Protein AF-A0A7S1G049-F1 (afdb_monomer_lite)

Foldseek 3Di:
DKDKDKFKAQDLVCLVVRLVVVVVDPCSVVQSVVVNVVVVVCVVVVFGKIKMKMKIKDWDDKDFDPPVPDDDDPVLVVCVVVVVPVVSCVVANPDDDGMDTDMDMDMDMDMDGDDPPCVVVVVVVVCVSVCVVPDPDDDDDPDDDDDDDDDDD

Secondary structure (DSSP, 8-state):
-EEEEEEEE--HHHHHHHHHTTTT-TTHHHHHHHHHHHHHHHHHTT--EEEEEEEEEEEEEEEE--TTT----HHHHHHHHTT-HHHHHHHH-S----EEEEEEEEEEEEEEE--TTTHHHHHHHHHHHHHTTS-------------------

p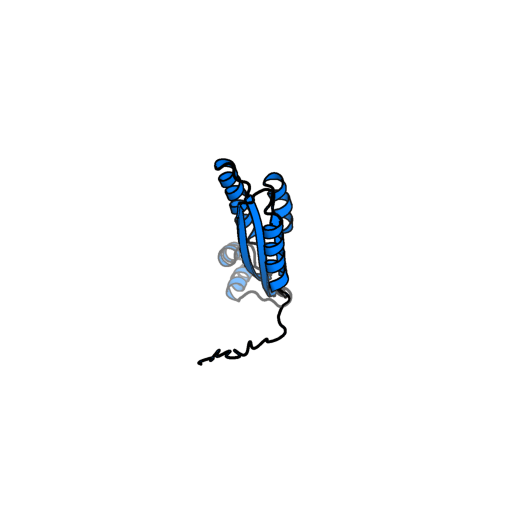LDDT: mean 80.15, std 16.91, range [36.94, 96.69]

Structure (mmCIF, N/CA/C/O backbone):
data_AF-A0A7S1G049-F1
#
_entry.id   AF-A0A7S1G049-F1
#
loop_
_atom_site.group_PDB
_atom_site.id
_atom_site.type_symbol
_atom_site.label_atom_id
_atom_site.label_alt_id
_atom_site.label_comp_id
_atom_site.label_asym_id
_atom_site.label_entity_id
_atom_site.label_seq_id
_atom_site.pdbx_PDB_ins_code
_atom_site.Cartn_x
_atom_site.Cartn_y
_atom_site.Cartn_z
_atom_site.occupancy
_atom_site.B_iso_or_equiv
_atom_site.auth_seq_id
_atom_site.auth_comp_id
_atom_site.auth_asym_id
_atom_site.auth_atom_id
_atom_site.pdbx_PDB_model_num
ATOM 1 N N . ASP A 1 1 ? -13.198 -10.342 -5.292 1.00 62.69 1 ASP A N 1
ATOM 2 C CA . ASP A 1 1 ? -12.666 -9.161 -5.978 1.00 62.69 1 ASP A CA 1
ATOM 3 C C . ASP A 1 1 ? -11.174 -9.091 -5.820 1.00 62.69 1 ASP A C 1
ATOM 5 O O . ASP A 1 1 ? -10.670 -9.205 -4.706 1.00 62.69 1 ASP A O 1
ATOM 9 N N . TYR A 1 2 ? -10.504 -8.966 -6.955 1.00 69.44 2 TYR A N 1
ATOM 10 C CA . TYR A 1 2 ? -9.083 -8.687 -7.055 1.00 69.44 2 TYR A CA 1
ATOM 11 C C . TYR A 1 2 ? -8.972 -7.311 -7.698 1.00 69.44 2 TYR A C 1
ATOM 13 O O . TYR A 1 2 ? -9.591 -7.079 -8.734 1.00 69.44 2 TYR A O 1
ATOM 21 N N . ASP A 1 3 ? -8.232 -6.409 -7.070 1.00 79.38 3 ASP A N 1
ATOM 22 C CA . ASP A 1 3 ? -7.898 -5.122 -7.669 1.00 79.38 3 ASP A CA 1
ATOM 23 C C . ASP A 1 3 ? -6.543 -5.277 -8.362 1.00 79.38 3 ASP A C 1
ATOM 25 O O . ASP A 1 3 ? -5.562 -5.695 -7.737 1.00 79.38 3 ASP A O 1
ATOM 29 N N . TYR A 1 4 ? -6.525 -5.037 -9.670 1.00 82.94 4 TYR A N 1
ATOM 30 C CA . TYR A 1 4 ? -5.343 -5.164 -10.510 1.00 82.94 4 TYR A CA 1
ATOM 31 C C . TYR A 1 4 ? -4.965 -3.786 -11.033 1.00 82.94 4 TYR A C 1
ATOM 33 O O . TYR A 1 4 ? -5.777 -3.096 -11.648 1.00 82.94 4 TYR A O 1
ATOM 41 N N . THR A 1 5 ? -3.720 -3.383 -10.808 1.00 85.81 5 THR A N 1
ATOM 42 C CA . THR A 1 5 ? -3.206 -2.104 -11.294 1.00 85.81 5 THR A CA 1
ATOM 43 C C . THR A 1 5 ? -1.879 -2.307 -12.004 1.00 85.81 5 THR A C 1
ATOM 45 O O . THR A 1 5 ? -0.928 -2.806 -11.405 1.00 85.81 5 THR A O 1
ATOM 48 N N . LEU A 1 6 ? -1.805 -1.867 -13.260 1.00 86.25 6 LEU A N 1
ATOM 49 C CA . LEU A 1 6 ? -0.575 -1.784 -14.040 1.00 86.25 6 LEU A CA 1
ATOM 50 C C . LEU A 1 6 ? -0.186 -0.314 -14.203 1.00 86.25 6 LEU A C 1
ATOM 52 O O . LEU A 1 6 ? -1.024 0.526 -14.534 1.00 86.25 6 LEU A O 1
ATOM 56 N N . LEU A 1 7 ? 1.085 -0.002 -13.981 1.00 87.31 7 LEU A N 1
ATOM 57 C CA . LEU A 1 7 ? 1.612 1.348 -14.104 1.00 87.31 7 LEU A CA 1
ATOM 58 C C . LEU A 1 7 ? 2.969 1.318 -14.809 1.00 87.31 7 LEU A C 1
ATOM 60 O O . LEU A 1 7 ? 3.885 0.595 -14.417 1.00 87.31 7 LEU A O 1
ATOM 64 N N . LYS A 1 8 ? 3.096 2.135 -15.850 1.00 87.19 8 LYS A N 1
ATOM 65 C CA . LYS A 1 8 ? 4.299 2.273 -16.670 1.00 87.19 8 LYS A CA 1
ATOM 66 C C . LYS A 1 8 ? 4.995 3.587 -16.348 1.00 87.19 8 LYS A C 1
ATOM 68 O O . LYS A 1 8 ? 4.377 4.647 -16.359 1.00 87.19 8 LYS A O 1
ATOM 73 N N . ILE A 1 9 ? 6.294 3.517 -16.077 1.00 86.88 9 ILE A N 1
ATOM 74 C CA . ILE A 1 9 ? 7.120 4.664 -15.707 1.00 86.88 9 ILE A CA 1
ATOM 75 C C . ILE A 1 9 ? 8.313 4.727 -16.650 1.00 86.88 9 ILE A C 1
ATOM 77 O O . ILE A 1 9 ? 9.215 3.894 -16.611 1.00 86.88 9 ILE A O 1
ATOM 81 N N . THR A 1 10 ? 8.319 5.751 -17.493 1.00 83.88 10 THR A N 1
ATOM 82 C CA . THR A 1 10 ? 9.343 5.955 -18.525 1.00 83.88 10 THR A CA 1
ATOM 83 C C . THR A 1 10 ? 10.367 7.019 -18.146 1.00 83.88 10 THR A C 1
ATOM 85 O O . THR A 1 10 ? 11.4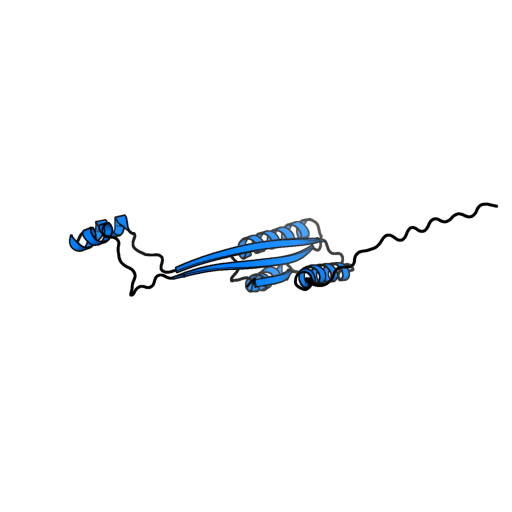30 7.087 -18.752 1.00 83.88 10 THR A O 1
ATOM 88 N N . ARG A 1 11 ? 10.066 7.872 -17.157 1.00 82.56 11 ARG A N 1
ATOM 89 C CA . ARG A 1 11 ? 10.933 8.986 -16.753 1.00 82.56 11 ARG A CA 1
ATOM 90 C C . ARG A 1 11 ? 11.007 9.116 -15.238 1.00 82.56 11 ARG A C 1
ATOM 92 O O . ARG A 1 11 ? 9.992 9.027 -14.548 1.00 82.56 11 ARG A O 1
ATOM 99 N N . ALA A 1 12 ? 12.205 9.417 -14.738 1.00 84.56 12 ALA A N 1
ATOM 100 C CA . ALA A 1 12 ? 12.449 9.660 -13.318 1.00 84.56 12 ALA A CA 1
ATOM 101 C C . ALA A 1 12 ? 11.614 10.837 -12.780 1.00 84.56 12 ALA A C 1
ATOM 103 O O . ALA A 1 12 ? 11.019 10.744 -11.710 1.00 84.56 12 ALA A O 1
ATOM 104 N N . GLU A 1 13 ? 11.510 11.921 -13.555 1.00 85.69 13 GLU A N 1
ATOM 105 C CA . GLU A 1 13 ? 10.785 13.145 -13.180 1.00 85.69 13 GLU A CA 1
ATOM 106 C C . GLU A 1 13 ? 9.285 12.903 -12.962 1.00 85.69 13 GLU A C 1
ATOM 108 O O . GLU A 1 13 ? 8.671 13.508 -12.084 1.00 85.69 13 GLU A O 1
ATOM 113 N N . THR A 1 14 ? 8.689 11.990 -13.735 1.00 85.31 14 THR A N 1
ATOM 114 C CA . THR A 1 14 ? 7.263 11.656 -13.639 1.00 85.31 14 THR A CA 1
ATOM 115 C C . THR A 1 14 ? 6.995 10.500 -12.679 1.00 85.31 14 THR A C 1
ATOM 117 O O . THR A 1 14 ? 5.845 10.294 -12.299 1.00 85.31 14 THR A O 1
ATOM 120 N N . ALA A 1 15 ? 8.026 9.772 -12.231 1.00 84.81 15 ALA A N 1
ATOM 121 C CA . ALA A 1 15 ? 7.885 8.604 -11.361 1.00 84.81 15 ALA A CA 1
ATOM 122 C C . ALA A 1 15 ? 7.115 8.923 -10.072 1.00 84.81 15 ALA A C 1
ATOM 124 O O . ALA A 1 15 ? 6.283 8.137 -9.631 1.00 84.81 15 ALA A O 1
ATOM 125 N N . GLY A 1 16 ? 7.343 10.102 -9.484 1.00 84.62 16 GLY A N 1
ATOM 126 C CA . GLY A 1 16 ? 6.627 10.531 -8.284 1.00 84.62 16 GLY A CA 1
ATOM 127 C C . GLY A 1 16 ? 5.120 10.707 -8.498 1.00 84.62 16 GLY A C 1
ATOM 128 O O . GLY A 1 16 ? 4.349 10.305 -7.631 1.00 84.62 16 GLY A O 1
ATOM 129 N N . ALA A 1 17 ? 4.717 11.282 -9.634 1.00 86.81 17 ALA A N 1
ATOM 130 C CA . ALA A 1 17 ? 3.315 11.506 -9.985 1.00 86.81 17 ALA A CA 1
ATOM 131 C C . ALA A 1 17 ? 2.620 10.209 -10.420 1.00 86.81 17 ALA A C 1
ATOM 133 O O . ALA A 1 17 ? 1.475 9.965 -10.054 1.00 86.81 17 ALA A O 1
ATOM 134 N N . GLU A 1 18 ? 3.328 9.349 -11.153 1.00 87.38 18 GLU A N 1
ATOM 135 C CA . GLU A 1 18 ? 2.822 8.037 -11.552 1.00 87.38 18 GLU A CA 1
ATOM 136 C C . GLU A 1 18 ? 2.602 7.136 -10.326 1.00 87.38 18 GLU A C 1
ATOM 138 O O . GLU A 1 18 ? 1.519 6.583 -10.156 1.00 87.38 18 GLU A O 1
ATOM 143 N N . MET A 1 19 ? 3.551 7.085 -9.386 1.00 86.81 19 MET A N 1
ATOM 144 C CA . MET A 1 19 ? 3.388 6.314 -8.144 1.00 86.81 19 MET A CA 1
ATOM 145 C C . MET A 1 19 ? 2.280 6.847 -7.223 1.00 86.81 19 MET A C 1
ATOM 147 O O . MET A 1 19 ? 1.739 6.080 -6.432 1.00 86.81 19 MET A O 1
ATOM 151 N N . ALA A 1 20 ? 1.897 8.126 -7.324 1.00 87.00 20 ALA A N 1
ATOM 152 C CA . ALA A 1 20 ? 0.766 8.667 -6.560 1.00 87.00 20 ALA A CA 1
ATOM 153 C C . ALA A 1 20 ? -0.575 8.019 -6.959 1.00 87.00 20 ALA A C 1
ATOM 155 O O . ALA A 1 20 ? -1.501 7.950 -6.157 1.00 87.00 20 ALA A O 1
ATOM 156 N N . LYS A 1 21 ? -0.675 7.436 -8.162 1.00 87.19 21 LYS A N 1
ATOM 157 C CA . LYS A 1 21 ? -1.853 6.648 -8.567 1.00 87.19 21 LYS A CA 1
ATOM 158 C C . LYS A 1 21 ? -2.021 5.366 -7.734 1.00 87.19 21 LYS A C 1
ATOM 160 O O . LYS A 1 21 ? -3.088 4.763 -7.757 1.00 87.19 21 LYS A O 1
ATOM 165 N N . LEU A 1 22 ? -0.993 4.970 -6.978 1.00 85.88 22 LEU A N 1
ATOM 166 C CA . LEU A 1 22 ? -0.955 3.784 -6.120 1.00 85.88 22 LEU A CA 1
ATOM 167 C C . LEU A 1 22 ? -1.068 4.133 -4.625 1.00 85.88 22 LEU A C 1
ATOM 169 O O . LEU A 1 22 ? -0.658 3.340 -3.786 1.00 85.88 22 LEU A O 1
ATOM 173 N N . GLU A 1 23 ? -1.617 5.296 -4.262 1.00 78.06 23 GLU A N 1
ATOM 174 C CA . GLU A 1 23 ? -1.710 5.770 -2.867 1.00 78.06 23 GLU A CA 1
ATOM 175 C C . GLU A 1 23 ? -2.391 4.793 -1.897 1.00 78.06 23 GLU A C 1
ATOM 177 O O . GLU A 1 23 ? -2.096 4.798 -0.702 1.00 78.06 23 GLU A O 1
ATOM 182 N N . SER A 1 24 ? -3.284 3.932 -2.390 1.00 80.44 24 SER A N 1
ATOM 183 C CA . SER A 1 24 ? -3.917 2.913 -1.552 1.00 80.44 24 SER A CA 1
ATOM 184 C C . SER A 1 24 ? -3.025 1.693 -1.307 1.00 80.44 24 SER A C 1
ATOM 186 O O . SER A 1 24 ? -3.328 0.919 -0.403 1.00 80.44 24 SER A O 1
ATOM 188 N N . SER A 1 25 ? -1.968 1.483 -2.095 1.00 86.69 25 SER A N 1
ATOM 189 C CA . SER A 1 25 ? -1.132 0.283 -2.040 1.00 86.69 25 SER A CA 1
ATOM 190 C C . SER A 1 25 ? -0.192 0.297 -0.839 1.00 86.69 25 SER A C 1
ATOM 192 O O . SER A 1 25 ? 0.522 1.267 -0.591 1.00 86.69 25 SER A O 1
ATOM 194 N N . ILE A 1 26 ? -0.117 -0.830 -0.133 1.00 89.25 26 ILE A N 1
ATOM 195 C CA . ILE A 1 26 ? 0.881 -1.033 0.925 1.00 89.25 26 ILE A CA 1
ATOM 196 C C . ILE A 1 26 ? 2.299 -1.232 0.363 1.00 89.25 26 ILE A C 1
ATOM 198 O O . ILE A 1 26 ? 3.277 -1.024 1.081 1.00 89.25 26 ILE A O 1
ATOM 202 N N . SER A 1 27 ? 2.431 -1.596 -0.915 1.00 91.38 27 SER A N 1
ATOM 203 C CA . SER A 1 27 ? 3.714 -1.801 -1.601 1.00 91.38 27 SER A CA 1
ATOM 204 C C . SER A 1 27 ? 4.289 -0.537 -2.255 1.00 91.38 27 SER A C 1
ATOM 206 O O . SER A 1 27 ? 5.427 -0.574 -2.729 1.00 91.38 27 SER A O 1
ATOM 208 N N . VAL A 1 28 ? 3.560 0.588 -2.268 1.00 91.31 28 VAL A N 1
ATOM 209 C CA . VAL A 1 28 ? 3.958 1.800 -3.013 1.00 91.31 28 VAL A CA 1
ATOM 210 C C . VAL A 1 28 ? 5.309 2.368 -2.577 1.00 91.31 28 VAL A C 1
ATOM 212 O O . VAL A 1 28 ? 6.101 2.782 -3.421 1.00 91.31 28 VAL A O 1
ATOM 215 N N . SER A 1 29 ? 5.621 2.345 -1.278 1.00 91.25 29 SER A N 1
ATOM 216 C CA . SER A 1 29 ? 6.900 2.853 -0.767 1.00 91.25 29 SER A CA 1
ATOM 217 C C . SER A 1 29 ? 8.080 2.037 -1.293 1.00 91.25 29 SER A C 1
ATOM 219 O O . SER A 1 29 ? 9.053 2.612 -1.774 1.00 91.25 29 SER A O 1
ATOM 221 N N . TRP A 1 30 ? 7.956 0.705 -1.273 1.00 93.38 30 TRP A N 1
ATOM 222 C CA . TRP A 1 30 ? 8.976 -0.201 -1.804 1.00 93.38 30 TRP A CA 1
ATOM 223 C C . TRP A 1 30 ? 9.148 -0.019 -3.317 1.00 93.38 30 TRP A C 1
ATOM 225 O O . TRP A 1 30 ? 10.273 0.102 -3.799 1.00 93.38 30 TRP A O 1
ATOM 235 N N . LEU A 1 31 ? 8.046 0.073 -4.067 1.00 93.94 31 LEU A N 1
ATOM 236 C CA . LEU A 1 31 ? 8.089 0.322 -5.510 1.00 93.94 31 LEU A CA 1
ATOM 237 C C . LEU A 1 31 ? 8.786 1.642 -5.838 1.00 93.94 31 LEU A C 1
ATOM 239 O O . LEU A 1 31 ? 9.640 1.692 -6.722 1.00 93.94 31 LEU A O 1
ATOM 243 N N . ARG A 1 32 ? 8.436 2.711 -5.118 1.00 91.88 32 ARG A N 1
ATOM 244 C CA . ARG A 1 32 ? 9.003 4.045 -5.325 1.00 91.88 32 ARG A CA 1
ATOM 245 C C . ARG A 1 32 ? 10.510 4.051 -5.110 1.00 91.88 32 ARG A C 1
ATOM 247 O O . ARG A 1 32 ? 11.228 4.600 -5.938 1.00 91.88 32 ARG A O 1
ATOM 254 N N . GLU A 1 33 ? 10.976 3.446 -4.022 1.00 92.75 33 GLU A N 1
ATOM 255 C CA . GLU A 1 33 ? 12.402 3.362 -3.706 1.00 92.75 33 GLU A CA 1
ATOM 256 C C . GLU A 1 33 ? 13.175 2.614 -4.798 1.00 92.75 33 GLU A C 1
ATOM 258 O O . GLU A 1 33 ? 14.158 3.138 -5.318 1.00 92.75 33 GLU A O 1
ATOM 263 N N . ASN A 1 34 ? 12.683 1.447 -5.226 1.00 94.69 34 ASN A N 1
ATOM 264 C CA . ASN A 1 34 ? 13.357 0.640 -6.246 1.00 94.69 34 ASN A CA 1
ATOM 265 C C . ASN A 1 34 ? 13.347 1.299 -7.633 1.00 94.69 34 ASN A C 1
ATOM 267 O O . ASN A 1 34 ? 14.335 1.204 -8.357 1.00 94.69 34 ASN A O 1
ATOM 271 N N . VAL A 1 35 ? 12.275 2.007 -8.004 1.00 94.25 35 VAL A N 1
ATOM 272 C CA . VAL A 1 35 ? 12.228 2.760 -9.269 1.00 94.25 35 VAL A CA 1
ATOM 273 C C . VAL A 1 35 ? 13.197 3.940 -9.252 1.00 94.25 35 VAL A C 1
ATOM 275 O O . VAL A 1 35 ? 13.931 4.143 -10.217 1.00 94.25 35 VAL A O 1
ATOM 278 N N . LEU A 1 36 ? 13.237 4.712 -8.161 1.00 92.50 36 LEU A N 1
ATOM 279 C CA . LEU A 1 36 ? 14.165 5.839 -8.040 1.00 92.50 36 LEU A CA 1
ATOM 280 C C . LEU A 1 36 ? 15.623 5.369 -8.047 1.00 92.50 36 LEU A C 1
ATOM 282 O O . LEU A 1 36 ? 16.442 5.948 -8.763 1.00 92.50 36 LEU A O 1
ATOM 286 N N . GLN A 1 37 ? 15.931 4.301 -7.309 1.00 93.56 37 GLN A N 1
ATOM 287 C CA . GLN A 1 37 ? 17.262 3.700 -7.313 1.00 93.56 37 GLN A CA 1
ATOM 288 C C . GLN A 1 37 ? 17.627 3.174 -8.705 1.00 93.56 37 GLN A C 1
ATOM 290 O O . GLN A 1 37 ? 18.712 3.457 -9.205 1.00 93.56 37 GLN A O 1
ATOM 295 N N . GLY A 1 38 ? 16.704 2.487 -9.378 1.00 92.75 38 GLY A N 1
ATOM 296 C CA . GLY A 1 38 ? 16.939 1.967 -10.720 1.00 92.75 38 GLY A CA 1
ATOM 297 C C . GLY A 1 38 ? 17.212 3.066 -11.756 1.00 92.75 38 GLY A C 1
ATOM 298 O O . GLY A 1 38 ? 18.080 2.891 -12.612 1.00 92.75 38 GLY A O 1
ATOM 299 N N . PHE A 1 39 ? 16.540 4.220 -11.666 1.00 93.44 39 PHE A N 1
ATOM 300 C CA . PHE A 1 39 ? 16.872 5.382 -12.499 1.00 93.44 39 PHE A CA 1
ATOM 301 C C . PHE A 1 39 ? 18.257 5.958 -12.178 1.00 93.44 39 PHE A C 1
ATOM 303 O O . PHE A 1 39 ? 18.988 6.316 -13.103 1.00 93.44 39 PHE A O 1
ATOM 310 N N . ALA A 1 40 ? 18.638 6.030 -10.899 1.00 92.81 40 ALA A N 1
ATOM 311 C CA . ALA A 1 40 ? 19.971 6.483 -10.504 1.00 92.81 40 ALA A CA 1
ATOM 312 C C . ALA A 1 40 ? 21.069 5.555 -11.060 1.00 92.81 40 ALA A C 1
ATOM 314 O O . ALA A 1 40 ? 22.045 6.029 -11.645 1.00 92.81 40 ALA A O 1
ATOM 315 N N . ASP A 1 41 ? 20.867 4.239 -10.969 1.00 93.31 41 ASP A N 1
ATOM 316 C CA . ASP A 1 41 ? 21.805 3.229 -11.467 1.00 93.31 41 ASP A CA 1
ATOM 317 C C . ASP A 1 41 ? 21.909 3.221 -12.999 1.00 93.31 41 ASP A C 1
ATOM 319 O O . ASP A 1 41 ? 22.977 2.947 -13.552 1.00 93.31 41 ASP A O 1
ATOM 323 N N . ALA A 1 42 ? 20.806 3.488 -13.703 1.00 91.12 42 ALA A N 1
ATOM 324 C CA . ALA A 1 42 ? 20.796 3.608 -15.159 1.00 91.12 42 ALA A CA 1
ATOM 325 C C . ALA A 1 42 ? 21.503 4.891 -15.618 1.00 91.12 42 ALA A C 1
ATOM 327 O O . ALA A 1 42 ? 22.344 4.842 -16.516 1.00 91.12 42 ALA A O 1
ATOM 328 N N . SER A 1 43 ? 21.255 6.015 -14.936 1.00 89.81 43 SER A N 1
ATOM 329 C CA . SER A 1 43 ? 21.948 7.280 -15.199 1.00 89.81 43 SER A CA 1
ATOM 330 C C . SER A 1 43 ? 23.456 7.165 -14.978 1.00 89.81 43 SER A C 1
ATOM 332 O O . SER A 1 43 ? 24.223 7.712 -15.765 1.00 89.81 43 SER A O 1
ATOM 334 N N . ALA A 1 44 ? 23.897 6.432 -13.951 1.00 91.62 44 ALA A N 1
ATOM 335 C CA . ALA A 1 44 ? 25.317 6.192 -13.693 1.00 91.62 44 ALA A CA 1
ATOM 336 C C . ALA A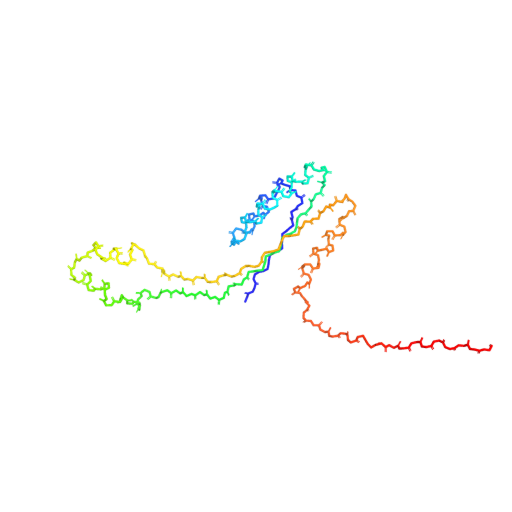 1 44 ? 26.007 5.369 -14.800 1.00 91.62 44 ALA A C 1
ATOM 338 O O . ALA A 1 44 ? 27.228 5.425 -14.941 1.00 91.62 44 ALA A O 1
ATOM 339 N N . ARG A 1 45 ? 25.232 4.606 -15.581 1.00 91.12 45 ARG A N 1
ATOM 340 C CA . ARG A 1 45 ? 25.708 3.740 -16.671 1.00 91.12 45 ARG A CA 1
ATOM 341 C C . ARG A 1 45 ? 25.441 4.308 -18.068 1.00 91.12 45 ARG A C 1
ATOM 343 O O . ARG A 1 45 ? 25.708 3.610 -19.042 1.00 91.12 45 ARG A O 1
ATOM 350 N N . ASP A 1 46 ? 24.922 5.533 -18.161 1.00 88.69 46 ASP A N 1
ATOM 351 C CA . ASP A 1 46 ? 24.478 6.157 -19.417 1.00 88.69 46 ASP A CA 1
ATOM 352 C C . ASP A 1 46 ? 23.483 5.269 -20.195 1.00 88.69 46 ASP A C 1
ATOM 354 O O . ASP A 1 46 ? 23.578 5.063 -21.406 1.00 88.69 46 ASP A O 1
ATOM 358 N N . LYS A 1 47 ? 22.543 4.661 -19.460 1.00 87.81 47 LYS A N 1
ATOM 359 C CA . LYS A 1 47 ? 21.490 3.796 -20.000 1.00 87.81 47 LYS A CA 1
ATOM 360 C C . LYS A 1 47 ? 20.125 4.445 -19.850 1.00 87.81 47 LYS A C 1
ATOM 362 O O . LYS A 1 47 ? 19.819 5.047 -18.822 1.00 87.81 47 LYS A O 1
ATOM 367 N N . GLN A 1 48 ? 19.280 4.258 -20.859 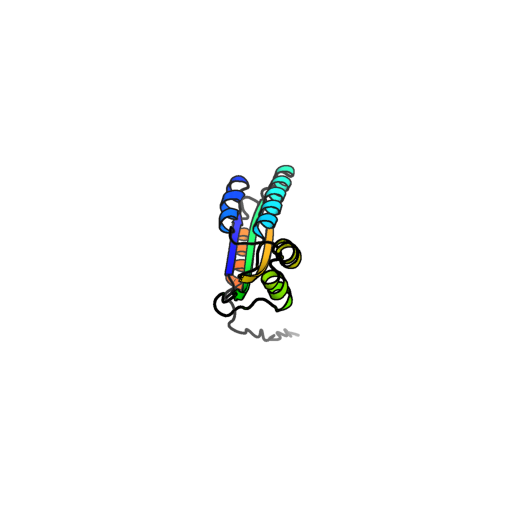1.00 87.31 48 GLN A N 1
ATOM 368 C CA . GLN A 1 48 ? 17.853 4.525 -20.735 1.00 87.31 48 GLN A CA 1
ATOM 369 C C . GLN A 1 48 ? 17.168 3.280 -20.185 1.00 87.31 48 GLN A C 1
ATOM 371 O O . GLN A 1 48 ? 17.403 2.168 -20.652 1.00 87.31 48 GLN A O 1
ATOM 376 N N . VAL A 1 49 ? 16.339 3.474 -19.165 1.00 90.44 49 VAL A N 1
ATOM 377 C CA . VAL A 1 49 ? 15.596 2.405 -18.505 1.00 90.44 49 VAL A CA 1
ATOM 378 C C . VAL A 1 49 ? 14.127 2.782 -18.436 1.00 90.44 49 VAL A C 1
ATOM 380 O O . VAL A 1 49 ? 13.772 3.944 -18.226 1.00 90.44 49 VAL A O 1
ATOM 383 N N . GLN A 1 50 ? 13.277 1.782 -18.582 1.00 89.88 50 GLN A N 1
ATOM 384 C CA . GLN A 1 50 ? 11.851 1.876 -18.364 1.00 89.88 50 GLN A CA 1
ATOM 385 C C . GLN A 1 50 ? 11.443 0.899 -17.268 1.00 89.88 50 GLN A C 1
ATOM 387 O O . GLN A 1 50 ? 11.959 -0.216 -17.187 1.00 89.88 50 GLN A O 1
ATOM 392 N N . PHE A 1 51 ? 10.482 1.311 -16.448 1.00 91.31 51 PHE A N 1
ATOM 393 C CA . PHE A 1 51 ? 9.899 0.474 -15.413 1.00 91.31 51 PHE A CA 1
ATOM 394 C C . PHE A 1 51 ? 8.430 0.202 -15.702 1.00 91.31 51 PHE A C 1
ATOM 396 O O . PHE A 1 51 ? 7.690 1.077 -16.158 1.00 91.31 51 PHE A O 1
ATOM 403 N N . MET A 1 52 ? 7.995 -1.010 -15.392 1.00 90.19 52 MET A N 1
ATOM 404 C CA . MET A 1 52 ? 6.586 -1.373 -15.321 1.00 90.19 52 MET A CA 1
ATOM 405 C C . MET A 1 52 ? 6.333 -2.021 -13.973 1.00 90.19 52 MET A C 1
ATOM 407 O O . MET A 1 52 ? 7.097 -2.881 -13.544 1.00 90.19 52 MET A O 1
ATOM 411 N N . THR A 1 53 ? 5.276 -1.603 -13.293 1.00 89.56 53 THR A N 1
ATOM 412 C CA . THR A 1 53 ? 4.856 -2.209 -12.035 1.00 89.56 53 THR A CA 1
ATOM 413 C C . THR A 1 53 ? 3.445 -2.741 -12.158 1.00 89.56 53 THR A C 1
ATOM 415 O O . THR A 1 53 ? 2.568 -2.069 -12.698 1.00 89.56 53 THR A O 1
ATOM 418 N N . THR A 1 54 ? 3.239 -3.948 -11.648 1.00 89.88 54 THR A N 1
ATOM 419 C CA . THR A 1 54 ? 1.926 -4.568 -11.513 1.00 89.88 54 THR A CA 1
ATOM 420 C C . THR A 1 54 ? 1.651 -4.835 -10.044 1.00 89.88 54 THR A C 1
ATOM 422 O O . THR A 1 54 ? 2.508 -5.355 -9.327 1.00 89.88 54 THR A O 1
ATOM 425 N N . ILE A 1 55 ? 0.444 -4.505 -9.597 1.00 89.94 55 ILE A N 1
ATOM 426 C CA . ILE A 1 55 ? -0.040 -4.794 -8.252 1.00 89.94 55 ILE A CA 1
ATOM 427 C C . ILE A 1 55 ? -1.323 -5.595 -8.362 1.00 89.94 55 ILE A C 1
ATOM 429 O O . ILE A 1 55 ? -2.292 -5.156 -8.974 1.00 89.94 55 ILE A O 1
ATOM 433 N N . LEU A 1 56 ? -1.323 -6.756 -7.718 1.00 88.44 56 LEU A N 1
ATOM 434 C CA . LEU A 1 56 ? -2.511 -7.548 -7.462 1.00 88.44 56 LEU A CA 1
ATOM 435 C C . LEU A 1 56 ? -2.856 -7.439 -5.978 1.00 88.44 56 LEU A C 1
ATOM 437 O O . LEU A 1 56 ? -2.114 -7.926 -5.122 1.00 88.44 56 LEU A O 1
ATOM 441 N N . ALA A 1 57 ? -3.990 -6.821 -5.672 1.00 87.44 57 ALA A N 1
ATOM 442 C CA . ALA A 1 57 ? -4.484 -6.665 -4.316 1.00 87.44 57 ALA A CA 1
ATOM 443 C C . ALA A 1 57 ? -5.725 -7.530 -4.074 1.00 87.44 57 ALA A C 1
ATOM 445 O O . ALA A 1 57 ? -6.669 -7.549 -4.861 1.00 87.44 57 ALA A O 1
ATOM 446 N N . VAL A 1 58 ? -5.730 -8.230 -2.941 1.00 85.19 58 VAL A N 1
ATOM 447 C CA . VAL A 1 58 ? -6.834 -9.084 -2.494 1.00 85.19 58 VAL A CA 1
ATOM 448 C C . VAL A 1 58 ? -7.296 -8.629 -1.124 1.00 85.19 58 VAL A C 1
ATOM 450 O O . VAL A 1 58 ? -6.555 -8.733 -0.140 1.00 85.19 58 VAL A O 1
ATOM 453 N N . ASP A 1 59 ? -8.541 -8.180 -1.039 1.00 81.38 59 ASP A N 1
ATOM 454 C CA . ASP A 1 59 ? -9.212 -7.951 0.234 1.00 81.38 59 ASP A CA 1
ATOM 455 C C . ASP A 1 59 ? -9.908 -9.236 0.676 1.00 81.38 59 ASP A C 1
ATOM 457 O O . ASP A 1 59 ? -10.881 -9.681 0.072 1.00 81.38 59 ASP A O 1
ATOM 461 N N . LYS A 1 60 ? -9.381 -9.872 1.728 1.00 68.00 60 LYS A N 1
ATOM 462 C CA . LYS A 1 60 ? -9.899 -11.168 2.190 1.00 68.00 60 LYS A CA 1
ATOM 463 C C . LYS A 1 60 ? -11.067 -11.031 3.153 1.00 68.00 60 LYS A C 1
ATOM 465 O O . LYS A 1 60 ? -11.973 -11.854 3.114 1.00 68.00 60 LYS A O 1
ATOM 470 N N . TYR A 1 61 ? -11.020 -10.055 4.058 1.00 70.88 61 TYR A N 1
ATOM 471 C CA . TYR A 1 61 ? -12.063 -9.881 5.064 1.00 70.88 61 TYR A CA 1
ATOM 472 C C . TYR A 1 61 ? -11.976 -8.516 5.753 1.00 70.88 61 TYR A C 1
ATOM 474 O O . TYR A 1 61 ? -10.882 -8.013 6.034 1.00 70.88 61 TYR A O 1
ATOM 482 N N . PHE A 1 62 ? -13.147 -7.960 6.055 1.00 74.38 62 PHE A N 1
ATOM 483 C CA . PHE A 1 62 ? -13.350 -6.815 6.931 1.00 74.38 62 PHE A CA 1
ATOM 484 C C . PHE A 1 62 ? -14.178 -7.288 8.129 1.00 74.38 62 PHE A C 1
ATOM 486 O O . PHE A 1 62 ? -15.308 -7.742 7.952 1.00 74.38 62 PHE A O 1
ATOM 493 N N . THR A 1 63 ? -13.626 -7.178 9.338 1.00 77.38 63 THR A N 1
ATOM 494 C CA . THR A 1 63 ? -14.409 -7.298 10.575 1.00 77.38 63 THR A CA 1
ATOM 495 C C . THR A 1 63 ? -14.463 -5.959 11.269 1.00 77.38 63 THR A C 1
ATOM 497 O O . THR A 1 63 ? -13.431 -5.324 11.484 1.00 77.38 63 THR A O 1
ATOM 500 N N . GLY A 1 64 ? -15.673 -5.548 11.623 1.00 79.50 64 GLY A N 1
ATOM 501 C CA . GLY A 1 64 ? -15.928 -4.393 12.464 1.00 79.50 64 GLY A CA 1
ATOM 502 C C . GLY A 1 64 ? -16.521 -4.831 13.793 1.00 79.50 64 GLY A C 1
ATOM 503 O O . GLY A 1 64 ? -17.284 -5.793 13.857 1.00 79.50 64 GLY A O 1
ATOM 504 N N . LEU A 1 65 ? -16.156 -4.115 14.844 1.00 82.69 65 LEU A N 1
ATOM 505 C CA . LEU A 1 65 ? -16.779 -4.197 16.148 1.00 82.69 65 LEU A CA 1
ATOM 506 C C . LEU A 1 65 ? -18.156 -3.514 16.073 1.00 82.69 65 LEU A C 1
ATOM 508 O O . LEU A 1 65 ? -18.264 -2.378 15.611 1.00 82.69 65 LEU A O 1
ATOM 512 N N . ASP A 1 66 ? -19.209 -4.201 16.513 1.00 84.31 66 ASP A N 1
ATOM 513 C CA . ASP A 1 66 ? -20.529 -3.594 16.711 1.00 84.31 66 ASP A CA 1
ATOM 514 C C . ASP A 1 66 ? -20.577 -3.009 18.124 1.00 84.31 66 ASP A C 1
ATOM 516 O O . ASP A 1 66 ? -20.790 -3.742 19.093 1.00 84.31 66 ASP A O 1
ATOM 520 N N . ASP A 1 67 ? -20.345 -1.703 18.257 1.00 79.94 67 ASP A N 1
ATOM 521 C CA . ASP A 1 67 ? -20.249 -1.031 19.561 1.00 79.94 67 ASP A CA 1
ATOM 522 C C . ASP A 1 67 ? -21.523 -1.194 20.414 1.00 79.94 67 ASP A C 1
ATOM 524 O O . ASP A 1 67 ? -21.447 -1.165 21.639 1.00 79.94 67 ASP A O 1
ATOM 528 N N . ALA A 1 68 ? -22.693 -1.405 19.797 1.00 80.62 68 ALA A N 1
ATOM 529 C CA . ALA A 1 68 ? -23.949 -1.580 20.528 1.00 80.62 68 ALA A CA 1
ATOM 530 C C . ALA A 1 68 ? -24.089 -2.976 21.159 1.00 80.62 68 ALA A C 1
ATOM 532 O O . ALA A 1 68 ? -24.883 -3.164 22.082 1.00 80.62 68 ALA A O 1
ATOM 533 N N . LYS A 1 69 ? -23.349 -3.967 20.650 1.00 84.25 69 LYS A N 1
ATOM 534 C CA . LYS A 1 69 ? -23.411 -5.365 21.109 1.00 84.25 69 LYS A CA 1
ATOM 535 C C . LYS A 1 69 ? -22.135 -5.840 21.786 1.00 84.25 69 LYS A C 1
ATOM 537 O O . LYS A 1 69 ? -22.163 -6.850 22.488 1.00 84.25 69 LYS A O 1
ATOM 542 N N . SER A 1 70 ? -21.031 -5.144 21.558 1.00 84.69 70 SER A N 1
ATOM 543 C CA . SER A 1 70 ? -19.725 -5.519 22.083 1.00 84.69 70 SER A CA 1
ATOM 544 C C . SER A 1 70 ? -19.657 -5.229 23.574 1.00 84.69 70 SER A C 1
ATOM 546 O O . SER A 1 70 ? -20.084 -4.173 24.038 1.00 84.69 70 SER A O 1
ATOM 548 N N . ARG A 1 71 ? -19.154 -6.197 24.336 1.00 87.31 71 ARG A N 1
ATOM 549 C CA . ARG A 1 71 ? -19.043 -6.117 25.791 1.00 87.31 71 ARG A CA 1
ATOM 550 C C . ARG A 1 71 ? -17.578 -6.121 26.189 1.00 87.31 71 ARG A C 1
ATOM 552 O O . ARG A 1 71 ? -16.765 -6.769 25.539 1.00 87.31 71 ARG A O 1
ATOM 559 N N . LEU A 1 72 ? -17.273 -5.381 27.249 1.00 87.25 72 LEU A N 1
ATOM 560 C CA . LEU A 1 72 ? -16.003 -5.509 27.952 1.00 87.25 72 LEU A CA 1
ATOM 561 C C . LEU A 1 72 ? -15.953 -6.876 28.633 1.00 87.25 72 LEU A C 1
ATOM 563 O O . LEU A 1 72 ? -16.968 -7.338 29.158 1.00 87.25 72 LEU A O 1
ATOM 567 N N . ASP A 1 73 ? -14.774 -7.486 28.634 1.00 90.25 73 ASP A N 1
ATOM 568 C CA . ASP A 1 73 ? -14.519 -8.670 29.445 1.00 90.25 73 ASP A CA 1
ATOM 569 C C . ASP A 1 73 ? -14.614 -8.326 30.940 1.00 90.25 73 ASP A C 1
ATOM 571 O O . ASP A 1 73 ? -14.378 -7.186 31.358 1.00 90.25 73 ASP A O 1
ATOM 575 N N . ASP A 1 74 ? -14.913 -9.336 31.757 1.00 93.25 74 ASP A N 1
ATOM 576 C CA . ASP A 1 74 ? -15.176 -9.168 33.191 1.00 93.25 74 ASP A CA 1
ATOM 577 C C . ASP A 1 74 ? -13.988 -8.554 33.952 1.00 93.25 74 ASP A C 1
ATOM 579 O O . ASP A 1 74 ? -14.176 -7.794 34.899 1.00 93.25 74 ASP A O 1
ATOM 583 N N . ALA A 1 75 ? -12.750 -8.850 33.541 1.00 92.44 75 ALA A N 1
ATOM 584 C CA . ALA A 1 75 ? -11.552 -8.361 34.225 1.00 92.44 75 ALA A CA 1
ATOM 585 C C . ALA A 1 75 ? -11.327 -6.841 34.046 1.00 92.44 75 ALA A C 1
ATOM 587 O O . ALA A 1 75 ? -11.204 -6.144 35.056 1.00 92.44 75 ALA A O 1
ATOM 588 N N . PRO A 1 76 ? -11.315 -6.282 32.818 1.00 90.44 76 PRO A N 1
ATOM 589 C CA . PRO A 1 76 ? -11.332 -4.832 32.619 1.00 90.44 76 PRO A CA 1
ATOM 590 C C . PRO A 1 76 ? -12.545 -4.147 33.254 1.00 90.44 76 PRO A C 1
ATOM 592 O O . PRO A 1 76 ? -12.415 -3.054 33.804 1.00 90.44 76 PRO A O 1
ATOM 595 N N . LEU A 1 77 ? -13.718 -4.788 33.203 1.00 93.56 77 LEU A N 1
ATOM 596 C CA . LEU A 1 77 ? -14.935 -4.251 33.805 1.00 93.56 77 LEU A CA 1
ATOM 597 C C . LEU A 1 77 ? -14.801 -4.114 35.329 1.00 93.56 77 LEU A C 1
ATOM 599 O O . LEU A 1 77 ? -15.134 -3.066 35.873 1.00 93.56 77 LEU A O 1
ATOM 603 N N . ALA A 1 78 ? -14.214 -5.107 36.003 1.00 95.44 78 ALA A N 1
ATOM 604 C CA . ALA A 1 78 ? -13.977 -5.066 37.445 1.00 95.44 78 ALA A CA 1
ATOM 605 C C . ALA A 1 78 ? -13.060 -3.905 37.875 1.00 95.44 78 ALA A C 1
ATOM 607 O O . ALA A 1 78 ? -13.250 -3.335 38.950 1.00 95.44 78 ALA A O 1
ATOM 608 N N . LEU A 1 79 ? -12.083 -3.524 37.042 1.00 94.94 79 LEU A N 1
ATOM 609 C CA . LEU A 1 79 ? -11.228 -2.357 37.299 1.00 94.94 79 LEU A CA 1
ATOM 610 C C . LEU A 1 79 ? -12.027 -1.049 37.222 1.00 94.94 79 LEU A C 1
ATOM 612 O O . LEU A 1 79 ? -11.838 -0.161 38.053 1.00 94.94 79 LEU A O 1
ATOM 616 N N . LEU A 1 80 ? -12.957 -0.947 36.267 1.00 93.56 80 LEU A N 1
ATOM 617 C CA . LEU A 1 80 ? -13.861 0.199 36.161 1.00 93.56 80 LEU A CA 1
ATOM 618 C C . LEU A 1 80 ? -14.841 0.261 37.338 1.00 93.56 80 LEU A C 1
ATOM 620 O O . LEU A 1 80 ? -15.017 1.333 37.915 1.00 93.56 80 LEU A O 1
ATOM 624 N N . ASP A 1 81 ? -15.417 -0.874 37.742 1.00 96.00 81 ASP A N 1
ATOM 625 C CA . ASP A 1 81 ? -16.319 -0.964 38.899 1.00 96.00 81 ASP A CA 1
ATOM 626 C C . ASP A 1 81 ? -15.612 -0.563 40.205 1.00 96.00 81 ASP A C 1
ATOM 628 O O . ASP A 1 81 ? -16.201 0.082 41.075 1.00 96.00 81 ASP A O 1
ATOM 632 N N . ALA A 1 82 ? -14.318 -0.874 40.321 1.00 96.56 82 ALA A N 1
ATOM 633 C CA . ALA A 1 82 ? -13.465 -0.451 41.430 1.00 96.56 82 ALA A CA 1
ATOM 634 C C . ALA A 1 82 ? -12.994 1.016 41.339 1.00 96.56 82 ALA A C 1
ATOM 636 O O . ALA A 1 82 ? -12.276 1.480 42.226 1.00 96.56 82 ALA A O 1
ATOM 637 N N . SER A 1 83 ? -13.385 1.763 40.298 1.00 96.62 83 SER A N 1
ATOM 638 C CA . SER A 1 83 ? -12.884 3.114 39.991 1.00 96.62 83 SER A CA 1
ATOM 639 C C . SER A 1 83 ? -11.359 3.198 39.800 1.00 96.62 83 SER A C 1
ATOM 641 O O . SER A 1 83 ? -10.772 4.274 39.944 1.00 96.62 83 SER A O 1
ATOM 643 N N . ASP A 1 84 ? -10.704 2.089 39.445 1.00 96.69 84 ASP A N 1
ATOM 644 C CA . ASP A 1 84 ? -9.275 2.043 39.124 1.00 96.69 84 ASP A CA 1
ATOM 645 C C . ASP A 1 84 ? -9.040 2.333 37.634 1.00 96.69 84 ASP A C 1
ATOM 647 O O . ASP A 1 84 ? -8.725 1.466 36.815 1.00 96.69 84 ASP A O 1
ATOM 651 N N . TYR A 1 85 ? -9.211 3.603 37.268 1.00 94.00 85 TYR A N 1
ATOM 652 C CA . TYR A 1 85 ? -9.062 4.055 35.884 1.00 94.00 85 TYR A CA 1
ATOM 653 C C . TYR A 1 85 ? -7.621 3.929 35.367 1.00 94.00 85 TYR A C 1
ATOM 655 O O . TYR A 1 85 ? -7.410 3.671 34.183 1.00 94.00 85 TYR A O 1
ATOM 663 N N . LEU A 1 86 ? -6.62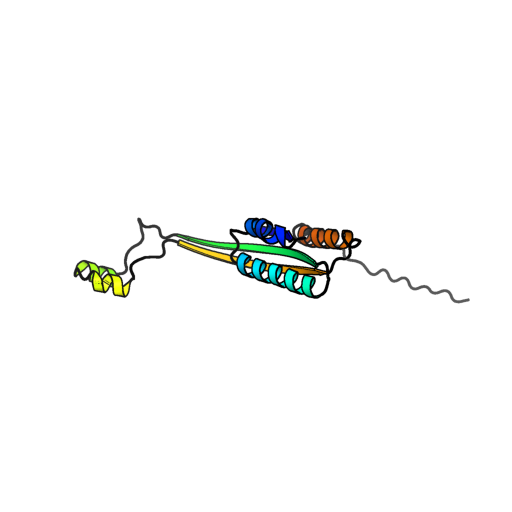1 4.102 36.238 1.00 95.31 86 LEU A N 1
ATOM 664 C CA . LEU A 1 86 ? -5.209 3.951 35.875 1.00 95.31 86 LEU A CA 1
ATOM 665 C C . LEU A 1 86 ? -4.870 2.483 35.601 1.00 95.31 86 LEU A C 1
ATOM 667 O O . LEU A 1 86 ? -4.229 2.200 34.589 1.00 95.31 86 LEU A O 1
ATOM 671 N N . GLY A 1 87 ? -5.348 1.562 36.442 1.00 94.19 87 GLY A N 1
ATOM 672 C CA . GLY A 1 87 ? -5.209 0.123 36.232 1.00 94.19 87 GLY A CA 1
ATOM 673 C C . GLY A 1 87 ? -5.911 -0.349 34.959 1.00 94.19 87 GLY A C 1
ATOM 674 O O . GLY A 1 87 ? -5.319 -1.084 34.169 1.00 94.19 87 GLY A O 1
ATOM 675 N N . PHE A 1 88 ? -7.127 0.141 34.691 1.00 95.00 88 PHE A N 1
ATOM 676 C CA . PHE A 1 88 ? -7.841 -0.144 33.442 1.00 95.00 88 PHE A CA 1
ATOM 677 C C . PHE A 1 88 ? -7.028 0.272 32.205 1.00 95.00 88 PHE A C 1
ATOM 679 O O . PHE A 1 88 ? -6.840 -0.520 31.281 1.00 95.00 88 PHE A O 1
ATOM 686 N N . LEU A 1 89 ? -6.490 1.495 32.201 1.00 94.69 89 LEU A N 1
ATOM 687 C CA . LEU A 1 89 ? -5.687 2.002 31.086 1.00 94.69 89 LEU A CA 1
ATOM 688 C C . LEU A 1 89 ? -4.341 1.280 30.943 1.00 94.69 89 LEU A C 1
ATOM 690 O O . LEU A 1 89 ? -3.855 1.132 29.825 1.00 94.69 89 LEU A O 1
ATOM 694 N N . GLN A 1 90 ? -3.740 0.810 32.038 1.00 93.38 90 GLN A N 1
ATOM 695 C CA . GLN A 1 90 ? -2.540 -0.029 31.977 1.00 93.38 90 GLN A CA 1
ATOM 696 C C . GLN A 1 90 ? -2.830 -1.412 31.384 1.00 93.38 90 GLN A C 1
ATOM 698 O O . GLN A 1 90 ? -2.003 -1.935 30.641 1.00 93.38 90 GLN A O 1
ATOM 703 N N . ALA A 1 91 ? -3.993 -1.994 31.687 1.00 91.69 91 ALA A N 1
ATOM 704 C CA . ALA A 1 91 ? -4.375 -3.317 31.205 1.00 91.69 91 ALA A CA 1
ATOM 705 C C . ALA A 1 91 ? -4.837 -3.313 29.737 1.00 91.69 91 ALA A C 1
ATOM 707 O O . ALA A 1 91 ? -4.471 -4.207 28.975 1.00 91.69 91 ALA A O 1
ATOM 708 N N . CYS A 1 92 ? -5.635 -2.320 29.333 1.00 91.25 92 CYS A N 1
ATOM 709 C CA . CYS A 1 92 ? -6.286 -2.285 28.017 1.00 91.25 92 CYS A CA 1
ATOM 710 C C . CYS A 1 92 ? -5.684 -1.265 27.042 1.00 91.25 92 CYS A C 1
ATOM 712 O O . CYS A 1 92 ? -5.960 -1.325 25.844 1.00 91.25 92 CYS A O 1
ATOM 714 N N . GLY A 1 93 ? -4.872 -0.327 27.529 1.00 91.75 93 GLY A N 1
ATOM 715 C CA . GLY A 1 93 ? -4.429 0.828 26.757 1.00 91.75 93 GLY A CA 1
ATOM 716 C C . GLY A 1 93 ? -5.489 1.930 26.668 1.00 91.75 93 GLY A C 1
ATOM 717 O O . GLY A 1 93 ? -6.590 1.843 27.207 1.00 91.75 93 GLY A O 1
ATOM 718 N N . THR A 1 94 ? -5.142 3.011 25.971 1.00 92.00 94 THR A N 1
ATOM 719 C CA . THR A 1 94 ? -5.995 4.202 25.800 1.00 92.00 94 THR A CA 1
ATOM 720 C C . THR A 1 94 ? -6.879 4.140 24.553 1.00 92.00 94 THR A C 1
ATOM 722 O O . THR A 1 94 ? -7.580 5.099 24.233 1.00 92.00 94 THR A O 1
ATOM 725 N N . SER A 1 95 ? -6.813 3.056 23.784 1.00 89.69 95 SER A N 1
ATOM 726 C CA . SER A 1 95 ? -7.498 2.909 22.499 1.00 89.69 95 SER A CA 1
ATOM 727 C C . SER A 1 95 ? -7.845 1.450 22.251 1.00 89.69 95 SER A C 1
ATOM 729 O O . SER A 1 95 ? -7.168 0.554 22.742 1.00 89.69 95 SER A O 1
ATOM 731 N N . PHE A 1 96 ? -8.882 1.217 21.452 1.00 87.31 96 PHE A N 1
ATOM 732 C CA .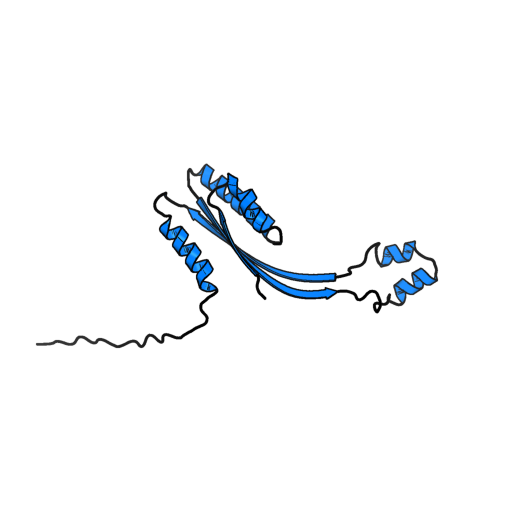 PHE A 1 96 ? -9.316 -0.120 21.068 1.00 87.31 96 PHE A CA 1
ATOM 733 C C . PHE A 1 96 ? -9.453 -0.227 19.550 1.00 87.31 96 PHE A C 1
ATOM 735 O O . PHE A 1 96 ? -9.688 0.759 18.846 1.00 87.31 96 PHE A O 1
ATOM 742 N N . VAL A 1 97 ? -9.295 -1.443 19.036 1.00 86.94 97 VAL A N 1
ATOM 743 C CA . VAL A 1 97 ? -9.391 -1.720 17.602 1.00 86.94 97 VAL A CA 1
ATOM 744 C C . VAL A 1 97 ? -10.860 -1.895 17.226 1.00 86.94 97 VAL A C 1
ATOM 746 O O . VAL A 1 97 ? -11.488 -2.882 17.596 1.00 86.94 97 VAL A O 1
ATOM 749 N N . ARG A 1 98 ? -11.411 -0.940 16.470 1.00 86.50 98 ARG A N 1
ATOM 750 C CA . ARG A 1 98 ? -12.803 -0.999 15.980 1.00 86.50 98 ARG A CA 1
ATOM 751 C C . ARG A 1 98 ? -12.966 -1.834 14.724 1.00 86.50 98 ARG A C 1
ATOM 753 O O . ARG A 1 98 ? -14.038 -2.369 14.486 1.00 86.50 98 ARG A O 1
ATOM 760 N N . THR A 1 99 ? -11.939 -1.912 13.887 1.00 83.38 99 THR A N 1
ATOM 761 C CA . THR A 1 99 ? -12.006 -2.657 12.629 1.00 83.38 99 THR A CA 1
ATOM 762 C C . THR A 1 99 ? -10.662 -3.290 12.317 1.00 83.38 99 THR A C 1
ATOM 764 O O . THR A 1 99 ? -9.616 -2.715 12.613 1.00 83.38 99 THR A O 1
ATOM 767 N N . VAL A 1 100 ? -10.696 -4.469 11.703 1.00 83.56 100 VAL A N 1
ATOM 768 C CA . VAL A 1 100 ? -9.519 -5.130 11.140 1.00 83.56 100 VAL A CA 1
ATOM 769 C C . VAL A 1 100 ? -9.824 -5.448 9.684 1.00 83.56 100 VAL A C 1
ATOM 771 O O . VAL A 1 100 ? -10.760 -6.190 9.377 1.00 83.56 100 VAL A O 1
ATOM 774 N N . ARG A 1 101 ? -9.022 -4.881 8.781 1.00 82.38 101 ARG A N 1
ATOM 775 C CA . ARG A 1 101 ? -9.031 -5.207 7.353 1.00 82.38 101 ARG A CA 1
ATOM 776 C C . ARG A 1 101 ? -7.812 -6.061 7.045 1.00 82.38 101 ARG A C 1
ATOM 778 O O . ARG A 1 101 ? -6.689 -5.663 7.345 1.00 82.38 101 ARG A O 1
ATOM 785 N N . ARG A 1 102 ? -8.026 -7.219 6.417 1.00 83.06 102 ARG A N 1
ATOM 786 C CA . ARG A 1 102 ? -6.934 -8.051 5.901 1.00 83.06 102 ARG A CA 1
ATOM 787 C C . ARG A 1 102 ? -6.825 -7.876 4.391 1.00 83.06 102 ARG A C 1
ATOM 789 O O . ARG A 1 102 ? -7.625 -8.445 3.648 1.00 83.06 102 ARG A O 1
ATOM 796 N N . ARG A 1 103 ? -5.803 -7.130 3.970 1.00 85.44 103 ARG A N 1
ATOM 797 C CA . ARG A 1 103 ? -5.398 -6.970 2.570 1.00 85.44 103 ARG A CA 1
ATOM 798 C C . ARG A 1 103 ? -4.107 -7.743 2.321 1.00 85.44 103 ARG A C 1
ATOM 800 O O . ARG A 1 103 ? -3.222 -7.769 3.173 1.00 85.44 103 ARG A O 1
ATOM 807 N N . THR A 1 104 ? -4.011 -8.417 1.186 1.00 88.12 104 THR A N 1
ATOM 808 C CA . THR A 1 104 ? -2.769 -9.025 0.698 1.00 88.12 104 THR A CA 1
ATOM 809 C C . THR A 1 104 ? -2.458 -8.406 -0.650 1.00 88.12 104 THR A C 1
ATOM 811 O O . THR A 1 104 ? -3.322 -8.399 -1.518 1.00 88.12 104 THR A O 1
ATOM 814 N N . GLU A 1 105 ? -1.251 -7.882 -0.811 1.00 90.12 105 GLU A N 1
ATOM 815 C CA . GLU A 1 105 ? -0.780 -7.325 -2.076 1.00 90.12 105 GLU A CA 1
ATOM 816 C C . GLU A 1 105 ? 0.401 -8.147 -2.581 1.00 90.12 105 GLU A C 1
ATOM 818 O O . GLU A 1 105 ? 1.290 -8.514 -1.812 1.00 90.12 105 GLU A O 1
ATOM 823 N N . SER A 1 106 ? 0.388 -8.448 -3.875 1.00 90.69 106 SER A N 1
ATOM 824 C CA . SER A 1 106 ? 1.544 -8.928 -4.618 1.00 90.69 106 SER A CA 1
ATOM 825 C C . SER A 1 106 ? 1.929 -7.834 -5.601 1.00 90.69 106 SER A C 1
ATOM 827 O O . SER A 1 106 ? 1.129 -7.466 -6.458 1.00 90.69 106 SER A O 1
ATOM 829 N N . ALA A 1 107 ? 3.128 -7.284 -5.433 1.00 92.62 107 ALA A N 1
ATOM 830 C CA . ALA A 1 107 ? 3.683 -6.276 -6.321 1.00 92.62 107 ALA A CA 1
ATOM 831 C C . ALA A 1 107 ? 4.861 -6.880 -7.083 1.00 92.62 107 ALA A C 1
ATOM 833 O O . ALA A 1 107 ? 5.728 -7.515 -6.480 1.00 92.62 107 ALA A O 1
ATOM 834 N N . ALA A 1 108 ? 4.905 -6.657 -8.392 1.00 91.69 108 ALA A N 1
ATOM 835 C CA . ALA A 1 108 ? 6.057 -6.982 -9.216 1.00 91.69 108 ALA A CA 1
ATOM 836 C C . ALA A 1 108 ? 6.535 -5.726 -9.938 1.00 91.69 108 ALA A C 1
ATOM 838 O O . ALA A 1 108 ? 5.736 -4.975 -10.493 1.00 91.69 108 ALA A O 1
ATOM 839 N N . LEU A 1 109 ? 7.849 -5.521 -9.919 1.00 92.88 109 LEU A N 1
ATOM 840 C CA . LEU A 1 109 ? 8.527 -4.440 -10.615 1.00 92.88 109 LEU A CA 1
ATOM 841 C C . LEU A 1 109 ? 9.409 -5.052 -11.696 1.00 92.88 109 LEU A C 1
ATOM 843 O O . LEU A 1 109 ? 10.309 -5.833 -11.393 1.00 92.88 109 LEU A O 1
ATOM 847 N N . LEU A 1 110 ? 9.154 -4.676 -12.940 1.00 91.00 110 LEU A N 1
ATOM 848 C CA . LEU A 1 110 ? 9.980 -5.026 -14.080 1.00 91.00 110 LEU A CA 1
ATOM 849 C C . LEU A 1 110 ? 10.766 -3.795 -14.521 1.00 91.00 110 LEU A C 1
ATOM 851 O O . LEU A 1 110 ? 10.226 -2.687 -14.566 1.00 91.00 110 LEU A O 1
ATOM 855 N N . SER A 1 111 ? 12.039 -3.997 -14.842 1.00 90.56 111 SER A N 1
ATOM 856 C CA . SER A 1 111 ? 12.926 -2.972 -15.379 1.00 90.56 111 SER A CA 1
ATOM 857 C C . SER A 1 111 ? 13.545 -3.459 -16.681 1.00 90.56 111 SER A C 1
ATOM 859 O O . SER A 1 111 ? 13.974 -4.607 -16.792 1.00 90.56 111 SER A O 1
ATOM 861 N N . PHE A 1 112 ? 13.583 -2.574 -17.670 1.00 87.44 112 PHE A N 1
ATOM 862 C CA . PHE A 1 112 ? 14.101 -2.877 -18.997 1.00 87.44 112 PHE A CA 1
ATOM 863 C C . PHE A 1 112 ? 15.013 -1.745 -19.434 1.00 87.44 112 PHE A C 1
ATOM 865 O O . PHE A 1 112 ? 14.613 -0.582 -19.388 1.00 87.44 112 PHE A O 1
ATOM 872 N N . GLU A 1 113 ? 16.231 -2.075 -19.850 1.00 87.56 113 GLU A N 1
ATOM 873 C CA . GLU A 1 113 ? 17.046 -1.127 -20.605 1.00 87.56 113 GLU A CA 1
ATOM 874 C C . GLU A 1 113 ? 16.430 -1.008 -22.002 1.00 87.56 113 GLU A C 1
ATOM 876 O O . GLU A 1 113 ? 16.192 -2.023 -22.654 1.00 87.56 113 GLU A O 1
ATOM 881 N N . ILE A 1 114 ? 16.122 0.215 -22.424 1.00 81.31 114 ILE A N 1
ATOM 882 C CA . ILE A 1 114 ? 15.484 0.488 -23.713 1.00 81.31 114 ILE A CA 1
ATOM 883 C C . ILE A 1 114 ? 16.458 1.229 -24.619 1.00 81.31 114 ILE A C 1
ATOM 885 O O . ILE A 1 114 ? 17.135 2.165 -24.189 1.00 81.31 114 ILE A O 1
ATOM 889 N N . ASN A 1 115 ? 16.515 0.830 -25.885 1.00 80.81 115 ASN A N 1
ATOM 890 C CA . ASN A 1 115 ? 17.001 1.701 -26.943 1.00 80.81 115 ASN A CA 1
ATOM 891 C C . ASN A 1 115 ? 15.815 2.486 -27.530 1.00 80.81 115 ASN A C 1
ATOM 893 O O . ASN A 1 115 ? 14.666 2.065 -27.380 1.00 80.81 115 ASN A O 1
ATOM 897 N N . PRO A 1 116 ? 16.064 3.608 -28.227 1.00 66.62 116 PRO A N 1
ATOM 898 C CA . PRO A 1 116 ? 15.006 4.404 -28.854 1.00 66.62 116 PRO A CA 1
ATOM 899 C C . PRO A 1 116 ? 14.094 3.611 -29.804 1.00 66.62 116 PRO A C 1
ATOM 901 O O . PRO A 1 116 ? 12.953 4.006 -30.010 1.00 66.62 116 PRO A O 1
ATOM 904 N N . ASP A 1 117 ? 14.585 2.494 -30.349 1.00 68.88 117 ASP A N 1
ATOM 905 C CA . ASP A 1 117 ? 13.864 1.645 -31.301 1.00 68.88 117 ASP A CA 1
ATOM 906 C C . ASP A 1 117 ? 13.082 0.490 -30.627 1.00 68.88 117 ASP A C 1
ATOM 908 O O . ASP A 1 117 ? 12.357 -0.236 -31.301 1.00 68.88 117 ASP A O 1
ATOM 912 N N . ASP A 1 118 ? 13.175 0.325 -29.298 1.00 73.12 118 ASP A N 1
ATOM 913 C CA . ASP A 1 118 ? 12.600 -0.813 -28.554 1.00 73.12 118 ASP A CA 1
ATOM 914 C C . ASP A 1 118 ? 11.170 -0.549 -28.014 1.00 73.12 118 ASP A C 1
ATOM 916 O O . ASP A 1 118 ? 10.679 -1.260 -27.130 1.00 73.12 118 ASP A O 1
ATOM 920 N N . GLU A 1 119 ? 10.457 0.461 -28.532 1.00 73.31 119 GLU A N 1
ATOM 921 C CA . GLU A 1 119 ? 9.080 0.778 -28.100 1.00 73.31 119 GLU A CA 1
ATOM 922 C C . GLU A 1 119 ? 8.094 -0.381 -28.337 1.00 73.31 119 GLU A C 1
ATOM 924 O O . GLU A 1 119 ? 7.146 -0.572 -27.564 1.00 73.31 119 GLU A O 1
ATOM 929 N N . GLU A 1 120 ? 8.329 -1.189 -29.375 1.00 79.38 120 GLU A N 1
ATOM 930 C CA . GLU A 1 120 ? 7.515 -2.366 -29.693 1.00 79.38 120 GLU A CA 1
ATOM 931 C C . GLU A 1 120 ? 7.624 -3.435 -28.595 1.00 79.38 120 GLU A C 1
ATOM 933 O O . GLU A 1 120 ? 6.612 -3.997 -28.175 1.00 79.38 120 GLU A O 1
ATOM 938 N N . PHE A 1 121 ? 8.823 -3.641 -28.040 1.00 80.75 121 PHE A N 1
ATOM 939 C CA . PHE A 1 121 ? 9.039 -4.569 -26.930 1.00 80.75 121 PHE A CA 1
ATOM 940 C C . PHE A 1 121 ? 8.311 -4.108 -25.664 1.00 80.75 121 PHE A C 1
ATOM 942 O O . PHE A 1 121 ? 7.601 -4.888 -25.028 1.00 80.75 121 PHE A O 1
ATOM 949 N N . ALA A 1 122 ? 8.421 -2.822 -25.322 1.00 76.00 122 ALA A N 1
ATOM 950 C CA . ALA A 1 122 ? 7.714 -2.264 -24.173 1.00 76.00 122 ALA A CA 1
ATOM 951 C C . ALA A 1 122 ? 6.186 -2.367 -24.330 1.00 76.00 122 ALA A C 1
ATOM 953 O O . ALA A 1 122 ? 5.473 -2.590 -23.355 1.00 76.00 122 ALA A O 1
ATOM 954 N N . THR A 1 123 ? 5.672 -2.217 -25.548 1.00 81.00 123 THR A N 1
ATOM 955 C CA . THR A 1 123 ? 4.237 -2.360 -25.829 1.00 81.00 123 THR A CA 1
ATOM 956 C C . THR A 1 123 ? 3.790 -3.821 -25.738 1.00 81.00 123 THR A C 1
ATOM 958 O O . THR A 1 123 ? 2.745 -4.102 -25.155 1.00 81.00 123 THR A O 1
ATOM 961 N N . ALA A 1 124 ? 4.599 -4.762 -26.232 1.00 82.94 124 ALA A N 1
ATOM 962 C CA . ALA A 1 124 ? 4.317 -6.193 -26.140 1.00 82.94 124 ALA A CA 1
ATOM 963 C C . ALA A 1 124 ? 4.283 -6.689 -24.685 1.00 82.94 124 ALA A C 1
ATOM 965 O O . ALA A 1 124 ? 3.369 -7.417 -24.304 1.00 82.94 124 ALA A O 1
ATOM 966 N N . VAL A 1 125 ? 5.231 -6.250 -23.849 1.00 81.81 125 VAL A N 1
ATOM 967 C CA . VAL A 1 125 ? 5.250 -6.591 -22.416 1.00 81.81 125 VAL A CA 1
ATOM 968 C C . VAL A 1 125 ? 4.032 -6.016 -21.692 1.00 81.81 125 VAL A C 1
ATOM 970 O O . VAL A 1 125 ? 3.409 -6.703 -20.887 1.00 81.81 125 VAL A O 1
ATOM 973 N N . GLU A 1 126 ? 3.660 -4.769 -21.989 1.00 82.75 126 GLU A N 1
ATOM 974 C CA . GLU A 1 126 ? 2.459 -4.141 -21.431 1.00 82.75 126 GLU A CA 1
ATOM 975 C C . GLU A 1 126 ? 1.194 -4.930 -21.811 1.00 82.75 126 GLU A C 1
ATOM 977 O O . GLU A 1 126 ? 0.357 -5.215 -20.952 1.00 82.75 126 GLU A O 1
ATOM 982 N N . GLN A 1 127 ? 1.093 -5.362 -23.070 1.00 82.38 127 GLN A N 1
ATOM 983 C CA . GLN A 1 127 ? -0.025 -6.165 -23.555 1.00 82.38 127 GLN A CA 1
ATOM 984 C C . GLN A 1 127 ? -0.080 -7.561 -22.917 1.00 82.38 127 GLN A C 1
ATOM 986 O O . GLN A 1 127 ? -1.175 -8.022 -22.609 1.00 82.38 127 GLN A O 1
ATOM 991 N N . ASP A 1 128 ? 1.052 -8.225 -22.688 1.00 82.88 128 ASP A N 1
ATOM 992 C CA . ASP A 1 128 ? 1.097 -9.550 -22.047 1.00 82.88 128 ASP A CA 1
ATOM 993 C C . ASP A 1 128 ? 0.698 -9.482 -20.560 1.00 82.88 128 ASP A C 1
ATOM 995 O O . ASP A 1 128 ? -0.098 -10.283 -20.056 1.00 82.88 128 ASP A O 1
ATOM 999 N N . LEU A 1 129 ? 1.155 -8.434 -19.865 1.00 77.38 129 LEU A N 1
ATOM 1000 C CA . LEU A 1 129 ? 0.767 -8.155 -18.481 1.00 77.38 129 LEU A CA 1
ATOM 1001 C C . LEU A 1 129 ? -0.729 -7.825 -18.354 1.00 77.38 129 LEU A C 1
ATOM 1003 O O . LEU A 1 129 ? -1.360 -8.231 -17.381 1.00 77.38 129 LEU A O 1
ATOM 1007 N N . MET A 1 130 ? -1.319 -7.142 -19.341 1.00 74.00 130 MET A N 1
ATOM 1008 C CA . MET A 1 130 ? -2.763 -6.880 -19.380 1.00 74.00 130 MET A CA 1
ATOM 1009 C C . MET A 1 130 ? -3.582 -8.103 -19.838 1.00 74.00 130 MET A C 1
ATOM 1011 O O . MET A 1 130 ? -4.649 -8.378 -19.287 1.00 74.00 130 MET A O 1
ATOM 1015 N N . GLY A 1 131 ? -3.099 -8.854 -20.832 1.00 62.19 131 GLY A N 1
ATOM 1016 C CA . GLY A 1 131 ? -3.803 -9.961 -21.494 1.00 62.19 131 GLY A CA 1
ATOM 1017 C C . GLY A 1 131 ? -3.882 -11.250 -20.673 1.00 62.19 131 GLY A C 1
ATOM 1018 O O . GLY A 1 131 ? -4.829 -12.028 -20.824 1.00 62.19 131 GLY A O 1
ATOM 1019 N N . SER A 1 132 ? -2.965 -11.434 -19.725 1.00 54.41 132 SER A N 1
ATOM 1020 C CA . SER A 1 132 ? -2.991 -12.535 -18.752 1.00 54.41 132 SER A CA 1
ATOM 1021 C C . SER A 1 132 ? -4.151 -12.451 -17.742 1.00 54.41 132 SER A C 1
ATOM 1023 O O . SER A 1 132 ? -4.398 -13.406 -17.011 1.00 54.41 132 SER A O 1
ATOM 1025 N N . THR A 1 133 ? -4.932 -11.361 -17.742 1.00 51.00 133 THR A N 1
ATOM 1026 C CA . THR A 1 133 ? -6.178 -11.241 -16.956 1.00 51.00 133 THR A CA 1
ATOM 1027 C C . THR A 1 133 ? -7.456 -11.561 -17.749 1.00 51.00 133 THR A C 1
ATOM 1029 O O . THR A 1 133 ? -8.545 -11.537 -17.180 1.00 51.00 133 THR A O 1
ATOM 1032 N N . SER A 1 134 ? -7.349 -11.887 -19.048 1.00 45.31 134 SER A N 1
ATOM 1033 C CA . SER A 1 134 ? -8.498 -12.120 -19.949 1.00 45.31 134 SER A CA 1
ATOM 1034 C C . SER A 1 134 ? -8.503 -13.483 -20.664 1.00 45.31 134 SER A C 1
ATOM 1036 O O . SER A 1 134 ? -9.171 -13.627 -21.683 1.00 45.31 134 SER A O 1
ATOM 1038 N N . SER A 1 135 ? -7.789 -14.498 -20.171 1.00 40.97 135 SER A N 1
ATOM 1039 C CA . SER A 1 135 ? -7.719 -15.808 -20.842 1.00 40.97 135 SER A CA 1
ATOM 1040 C C . SER A 1 135 ? -7.900 -16.996 -19.893 1.00 40.97 135 SER A C 1
ATOM 1042 O O . SER A 1 135 ? -7.025 -17.836 -19.737 1.00 40.97 135 SER A O 1
ATOM 1044 N N . ASP A 1 136 ? -9.105 -17.107 -19.332 1.00 45.94 136 ASP A N 1
ATOM 1045 C CA . ASP A 1 136 ? -9.742 -18.413 -19.131 1.00 45.94 136 ASP A CA 1
ATOM 1046 C C . ASP A 1 136 ? -10.800 -18.588 -20.228 1.00 45.94 136 ASP A C 1
ATOM 1048 O O . ASP A 1 136 ? -11.981 -18.311 -20.029 1.00 45.94 136 ASP A O 1
ATOM 1052 N N . SER A 1 137 ? -10.371 -19.023 -21.414 1.00 41.56 137 SER A N 1
ATOM 1053 C CA . SER A 1 137 ? -11.198 -19.881 -22.263 1.00 41.56 137 SER A CA 1
ATOM 1054 C C . SER A 1 137 ? -10.389 -20.477 -23.410 1.00 41.56 137 SER A C 1
ATOM 1056 O O . SER A 1 137 ? -9.890 -19.765 -24.279 1.00 41.56 137 SER A O 1
ATOM 1058 N N . ASP A 1 138 ? -10.438 -21.801 -23.426 1.00 37.22 138 ASP A N 1
ATOM 1059 C CA . ASP A 1 138 ? -10.400 -22.699 -24.572 1.00 37.22 138 ASP A CA 1
ATOM 1060 C C . ASP A 1 138 ? -9.082 -23.399 -24.906 1.00 37.22 138 ASP A C 1
ATOM 1062 O O . ASP A 1 138 ? -8.060 -22.824 -25.277 1.00 37.22 138 ASP A O 1
ATOM 1066 N N . GLY A 1 139 ? -9.157 -24.721 -24.756 1.00 44.44 139 GLY A N 1
ATOM 1067 C CA . GLY A 1 139 ? -8.094 -25.645 -25.064 1.00 44.44 139 GLY A CA 1
ATOM 1068 C C . GLY A 1 139 ? -7.768 -25.631 -26.549 1.00 44.44 139 GLY A C 1
ATOM 1069 O O . GLY A 1 139 ? -8.638 -25.663 -27.414 1.00 44.44 139 GLY A O 1
ATOM 1070 N N . SER A 1 140 ? -6.480 -25.682 -26.845 1.00 37.56 140 SER A N 1
ATOM 1071 C CA . SER A 1 140 ? -6.002 -26.226 -28.105 1.00 37.56 140 SER A CA 1
ATOM 1072 C C . SER A 1 140 ? -4.995 -27.307 -27.781 1.00 37.56 140 SER A C 1
ATOM 1074 O O . SER A 1 140 ? -3.828 -27.070 -27.489 1.00 37.56 140 SER A O 1
ATOM 1076 N N . THR A 1 141 ? -5.520 -28.527 -27.781 1.00 42.22 141 THR A N 1
ATOM 1077 C CA . THR A 1 141 ? -4.770 -29.762 -27.934 1.00 42.22 141 THR A CA 1
ATOM 1078 C C . THR A 1 141 ? -4.043 -29.672 -29.275 1.00 42.22 141 THR A C 1
ATOM 1080 O O . THR A 1 141 ? -4.664 -29.807 -30.326 1.00 42.22 141 THR A O 1
ATOM 1083 N N . SER A 1 142 ? -2.740 -29.405 -29.269 1.00 37.53 142 SER A N 1
ATOM 1084 C CA . SER A 1 142 ? -1.916 -29.611 -30.457 1.00 37.53 142 SER A CA 1
ATOM 1085 C C . SER A 1 142 ? -1.660 -31.109 -30.579 1.00 37.53 142 SER A C 1
ATOM 1087 O O . SER A 1 142 ? -0.790 -31.667 -29.916 1.00 37.53 142 SER A O 1
ATOM 1089 N N . SER A 1 143 ? -2.493 -31.776 -31.372 1.00 39.56 143 SER A N 1
ATOM 1090 C CA . SER A 1 143 ? -2.233 -33.121 -31.866 1.00 39.56 143 SER A CA 1
ATOM 1091 C C . SER A 1 143 ? -1.013 -33.086 -32.784 1.00 39.56 143 SER A C 1
ATOM 1093 O O . SER A 1 143 ? -1.076 -32.498 -33.865 1.00 39.56 143 SER A O 1
ATOM 1095 N N . ASP A 1 144 ? 0.069 -33.726 -32.348 1.00 42.03 144 ASP A N 1
ATOM 1096 C CA . ASP A 1 144 ? 1.205 -34.094 -33.185 1.00 42.03 144 ASP A CA 1
ATOM 1097 C C . ASP A 1 144 ? 0.717 -34.980 -34.337 1.00 42.03 144 ASP A C 1
ATOM 1099 O O . ASP A 1 144 ? 0.315 -36.129 -34.143 1.00 42.03 144 ASP A O 1
ATOM 1103 N N . SER A 1 145 ? 0.727 -34.439 -35.553 1.00 41.28 145 SER A N 1
ATOM 1104 C CA . SER A 1 145 ? 0.594 -35.229 -36.773 1.00 41.28 145 SER A CA 1
ATOM 1105 C C . SER A 1 145 ? 1.979 -35.463 -37.362 1.00 41.28 145 SER A C 1
ATOM 1107 O O . SER A 1 145 ? 2.550 -34.601 -38.030 1.00 41.28 145 SER A O 1
ATOM 1109 N N . ASP A 1 146 ? 2.478 -36.660 -37.061 1.00 41.28 146 ASP A N 1
ATOM 1110 C CA . ASP A 1 146 ? 3.616 -37.361 -37.645 1.00 41.28 146 ASP A CA 1
ATOM 1111 C C . ASP A 1 146 ? 3.656 -37.220 -39.178 1.00 41.28 146 ASP A C 1
ATOM 1113 O O . ASP A 1 146 ? 2.764 -37.680 -39.894 1.00 41.28 146 ASP A O 1
ATOM 1117 N N . GLY A 1 147 ? 4.716 -36.594 -39.687 1.00 36.94 147 GLY A N 1
ATOM 1118 C CA . GLY A 1 147 ? 5.009 -36.459 -41.111 1.00 36.94 147 GLY A CA 1
ATOM 1119 C C . GLY A 1 147 ? 6.267 -37.236 -41.479 1.00 36.94 147 GLY A C 1
ATOM 1120 O O . GLY A 1 147 ? 7.303 -36.639 -41.753 1.00 36.94 147 GLY A O 1
ATOM 1121 N N . SER A 1 148 ? 6.184 -38.569 -41.469 1.00 42.38 148 SER A N 1
ATOM 1122 C CA . SER A 1 148 ? 7.232 -39.448 -42.003 1.00 42.38 148 SER A CA 1
ATOM 1123 C C . SER A 1 148 ? 7.364 -39.256 -43.519 1.00 42.38 148 SER A C 1
ATOM 1125 O O . SER A 1 148 ? 6.499 -39.683 -44.282 1.00 42.38 148 SER A O 1
ATOM 1127 N N . THR A 1 149 ? 8.452 -38.636 -43.976 1.00 38.84 149 THR A N 1
ATOM 1128 C CA . THR A 1 149 ? 8.845 -38.612 -45.391 1.00 38.84 149 THR A CA 1
ATOM 1129 C C . THR A 1 149 ? 9.740 -39.809 -45.702 1.00 38.84 149 THR A C 1
ATOM 1131 O O . THR A 1 149 ? 10.943 -39.807 -45.460 1.00 38.84 149 THR A O 1
ATOM 1134 N N . SER A 1 150 ? 9.135 -40.853 -46.266 1.00 43.72 150 SER A N 1
ATOM 1135 C CA . SER A 1 150 ? 9.836 -41.913 -46.989 1.00 43.72 150 SER A CA 1
ATOM 1136 C C . SER A 1 150 ? 9.769 -41.637 -48.491 1.00 43.72 150 SER A C 1
ATOM 1138 O O . SER A 1 150 ? 8.673 -41.571 -49.050 1.00 43.72 150 SER A O 1
ATOM 1140 N N . SER A 1 151 ? 10.913 -41.560 -49.160 1.00 47.09 151 SER A N 1
ATOM 1141 C CA . SER A 1 151 ? 10.994 -41.824 -50.599 1.00 47.09 151 SER A CA 1
ATOM 1142 C C . SER A 1 151 ? 12.379 -42.371 -50.915 1.00 47.09 151 SER A C 1
ATOM 1144 O O . SER A 1 151 ? 13.368 -41.641 -50.940 1.00 47.09 151 SER A O 1
ATOM 1146 N N . ASP A 1 152 ? 12.382 -43.687 -51.071 1.00 42.81 152 ASP A N 1
ATOM 1147 C CA . ASP A 1 152 ? 13.428 -44.538 -51.612 1.00 42.81 152 ASP A CA 1
ATOM 1148 C C . ASP A 1 152 ? 13.116 -44.771 -53.105 1.00 42.81 152 ASP A C 1
ATOM 1150 O O . ASP A 1 152 ? 11.938 -44.772 -53.479 1.00 42.81 152 ASP A O 1
ATOM 1154 N N . SER A 1 153 ? 14.157 -45.083 -53.889 1.00 37.75 153 SER A N 1
ATOM 1155 C CA . SER A 1 153 ? 14.207 -45.395 -55.345 1.00 37.75 153 SER A CA 1
ATOM 1156 C C . SER A 1 153 ? 14.401 -44.241 -56.335 1.00 37.75 153 SER A C 1
ATOM 1158 O O . SER A 1 153 ? 13.460 -43.451 -56.562 1.00 37.75 153 SER A O 1
#

Organism: NCBI:txid216773

Sequence (153 aa):
DYDYTLLKITRAETAGAEMAKLESSISVSWLRENVLQGFADASARDKQVQFMTTILAVDKYFTGLDDAKSRLDDAPLALLDASDYLGFLQACGTSFVRTVRRRTESAALLSFEINPDDEEFATAVEQDLMGSTSSDSDGSTSSDSDGSTSSDS

Radius of gyration: 27.62 Å; chains: 1; bounding box: 50×58×97 Å